Protein AF-A0A527WGW7-F1 (afdb_monomer_lite)

Foldseek 3Di:
DDDDADPVRVVLLQVVLQVQDQLQVNQVVSCVVVVHRGDSVNSVVCLCVDPSSVVSDHRDPDDDDPDDPPPPPPDD

Sequence (76 aa):
MAAAYTEKEIDEIAAWLKEGLSASRIAGRFSALRGAPVSRNAIIGIVHRNAGLRAIGFANPKGGRAGGRPRKHARP

pLDDT: mean 79.75, std 17.83, range [34.84, 94.75]

Radius of gyration: 14.87 Å; chains: 1; bounding box: 50×30×20 Å

Secondary structure (DSSP, 8-state):
---S--HHHHHHHHHHHHTT--HHHHHHHHHHHHTS---HHHHHHHHHHSHHHHHH----SS---SS---------

Structure (mmCIF, N/CA/C/O backbone):
data_AF-A0A527WGW7-F1
#
_entry.id   AF-A0A527WGW7-F1
#
loop_
_atom_site.group_PDB
_atom_site.id
_atom_site.type_symbol
_atom_site.label_atom_id
_atom_site.label_alt_id
_atom_site.label_comp_id
_atom_site.label_asym_id
_atom_site.label_entity_id
_atom_site.label_seq_id
_atom_site.pdbx_PDB_ins_code
_atom_site.Cartn_x
_atom_site.Cartn_y
_atom_site.Cartn_z
_atom_site.occupancy
_atom_site.B_iso_or_equiv
_atom_site.auth_seq_id
_atom_site.auth_comp_id
_atom_site.auth_asym_id
_atom_site.auth_atom_id
_atom_site.pdbx_PDB_model_num
ATOM 1 N N . MET A 1 1 ? 1.848 -21.528 -4.759 1.00 34.84 1 MET A N 1
ATOM 2 C CA . MET A 1 1 ? 2.964 -20.756 -5.347 1.00 34.84 1 MET A CA 1
ATOM 3 C C . MET A 1 1 ? 2.833 -19.307 -4.884 1.00 34.84 1 MET A C 1
ATOM 5 O O . MET A 1 1 ? 2.176 -18.506 -5.533 1.00 34.84 1 MET A O 1
ATOM 9 N N . ALA A 1 2 ? 3.321 -19.010 -3.677 1.00 42.00 2 ALA A N 1
ATOM 10 C CA . ALA A 1 2 ? 3.216 -17.700 -3.039 1.00 42.00 2 ALA A CA 1
ATOM 11 C C . ALA A 1 2 ? 4.623 -17.110 -2.922 1.00 42.00 2 ALA A C 1
ATOM 13 O O . ALA A 1 2 ? 5.324 -17.351 -1.950 1.00 42.00 2 ALA A O 1
ATOM 14 N N . ALA A 1 3 ? 5.050 -16.390 -3.952 1.00 59.69 3 ALA A N 1
ATOM 15 C CA . ALA A 1 3 ? 6.241 -15.555 -3.903 1.00 59.69 3 ALA A CA 1
ATOM 16 C C . ALA A 1 3 ? 5.954 -14.324 -4.766 1.00 59.69 3 ALA A C 1
ATOM 18 O O . ALA A 1 3 ? 5.940 -14.430 -5.989 1.00 59.69 3 ALA A O 1
ATOM 19 N N . ALA A 1 4 ? 5.622 -13.182 -4.151 1.00 69.56 4 ALA A N 1
ATOM 20 C CA . ALA A 1 4 ? 5.498 -11.925 -4.903 1.00 69.56 4 ALA A CA 1
ATOM 21 C C . ALA A 1 4 ? 5.692 -10.639 -4.080 1.00 69.56 4 ALA A C 1
ATOM 23 O O . ALA A 1 4 ? 5.985 -9.614 -4.687 1.00 69.56 4 ALA A O 1
ATOM 24 N N . TYR A 1 5 ? 5.554 -10.674 -2.751 1.00 73.88 5 TYR A N 1
ATOM 25 C CA . TYR A 1 5 ? 5.786 -9.522 -1.874 1.00 73.88 5 TYR A CA 1
ATOM 26 C C . TYR A 1 5 ? 6.423 -10.004 -0.567 1.00 73.88 5 TYR A C 1
ATOM 28 O O . TYR A 1 5 ? 5.927 -10.952 0.041 1.00 73.88 5 TYR A O 1
ATOM 36 N N . THR A 1 6 ? 7.524 -9.377 -0.172 1.00 87.06 6 THR A N 1
ATOM 37 C CA . THR A 1 6 ? 8.181 -9.547 1.128 1.00 87.06 6 THR A CA 1
ATOM 38 C C . THR A 1 6 ? 7.350 -8.902 2.236 1.00 87.06 6 THR A C 1
ATOM 40 O O . THR A 1 6 ? 6.512 -8.039 1.972 1.00 87.06 6 THR A O 1
ATOM 43 N N . GLU A 1 7 ? 7.592 -9.286 3.488 1.00 87.50 7 GLU A N 1
ATOM 44 C CA . GLU A 1 7 ? 6.928 -8.668 4.646 1.00 87.50 7 GLU A CA 1
ATOM 45 C C . GLU A 1 7 ? 7.177 -7.158 4.693 1.00 87.50 7 GLU A C 1
ATOM 47 O O . GLU A 1 7 ? 6.235 -6.388 4.844 1.00 87.50 7 GLU A O 1
ATOM 52 N N . LYS A 1 8 ? 8.409 -6.724 4.396 1.00 89.44 8 LYS A N 1
ATOM 53 C CA . LYS A 1 8 ? 8.744 -5.300 4.285 1.00 89.44 8 LYS A CA 1
ATOM 54 C C . LYS A 1 8 ? 7.903 -4.589 3.222 1.00 89.44 8 LYS A C 1
ATOM 56 O O . LYS A 1 8 ? 7.373 -3.516 3.475 1.00 89.44 8 LYS A O 1
ATOM 61 N N . GLU A 1 9 ? 7.748 -5.179 2.036 1.00 90.12 9 GLU A N 1
ATOM 62 C CA . GLU A 1 9 ? 6.900 -4.595 0.985 1.00 90.12 9 GLU A CA 1
ATOM 63 C C . GLU A 1 9 ? 5.424 -4.523 1.412 1.00 90.12 9 GLU A C 1
ATOM 65 O O . GLU A 1 9 ? 4.719 -3.586 1.036 1.00 90.12 9 GLU A O 1
ATOM 70 N N . ILE A 1 10 ? 4.948 -5.490 2.201 1.00 91.56 10 ILE A N 1
ATOM 71 C CA . ILE A 1 10 ? 3.592 -5.484 2.760 1.00 91.56 10 ILE A CA 1
ATOM 72 C C . ILE A 1 10 ? 3.441 -4.357 3.789 1.00 91.56 10 ILE A C 1
ATOM 74 O O . ILE A 1 10 ? 2.442 -3.638 3.739 1.00 91.56 10 ILE A O 1
ATOM 78 N N . ASP A 1 11 ? 4.422 -4.156 4.665 1.00 92.88 11 ASP A N 1
ATOM 79 C CA . ASP A 1 11 ? 4.396 -3.104 5.685 1.00 92.88 11 ASP A CA 1
ATOM 80 C C . ASP A 1 11 ? 4.405 -1.695 5.076 1.00 92.88 11 ASP A C 1
ATOM 82 O O . ASP A 1 11 ? 3.635 -0.832 5.503 1.00 92.88 11 ASP A O 1
ATOM 86 N N . GLU A 1 12 ? 5.191 -1.469 4.020 1.00 93.38 12 GLU A N 1
ATOM 87 C CA . GLU A 1 12 ? 5.201 -0.198 3.278 1.00 93.38 12 GLU A CA 1
ATOM 88 C C . GLU A 1 12 ? 3.830 0.094 2.647 1.00 93.38 12 GLU A C 1
ATOM 90 O O . GLU A 1 12 ? 3.279 1.193 2.768 1.00 93.38 12 GLU A O 1
ATOM 95 N N . ILE A 1 13 ? 3.214 -0.919 2.022 1.00 92.50 13 ILE A N 1
ATOM 96 C CA . ILE A 1 13 ? 1.855 -0.790 1.482 1.00 92.50 13 ILE A CA 1
ATOM 97 C C . ILE A 1 13 ? 0.866 -0.490 2.616 1.00 92.50 13 ILE A C 1
ATOM 99 O O . ILE A 1 13 ? -0.001 0.370 2.454 1.00 92.50 13 ILE A O 1
ATOM 103 N N . ALA A 1 14 ? 0.996 -1.153 3.767 1.00 93.31 14 ALA A N 1
ATOM 104 C CA . ALA A 1 14 ? 0.146 -0.921 4.929 1.00 93.31 14 ALA A CA 1
ATOM 105 C C . ALA A 1 14 ? 0.260 0.519 5.455 1.00 93.31 14 ALA A C 1
ATOM 107 O O . ALA A 1 14 ? -0.764 1.123 5.785 1.00 93.31 14 ALA A O 1
ATOM 108 N N . ALA A 1 15 ? 1.469 1.085 5.506 1.00 94.75 15 ALA A N 1
ATOM 109 C CA . ALA A 1 15 ? 1.700 2.468 5.918 1.00 94.75 15 ALA A CA 1
ATOM 110 C C . ALA A 1 15 ? 0.968 3.458 4.999 1.00 94.75 15 ALA A C 1
ATOM 112 O O . ALA A 1 15 ? 0.191 4.288 5.472 1.00 94.75 15 ALA A O 1
ATOM 113 N N . TRP A 1 16 ? 1.097 3.305 3.680 1.00 93.81 16 TRP A N 1
ATOM 114 C CA . TRP A 1 16 ? 0.412 4.193 2.736 1.00 93.81 16 TRP A CA 1
ATOM 115 C C . TRP A 1 16 ? -1.109 4.015 2.710 1.00 93.81 16 TRP A C 1
ATOM 117 O O . TRP A 1 16 ? -1.837 4.977 2.459 1.00 93.81 16 TRP A O 1
ATOM 127 N N . LEU A 1 17 ? -1.619 2.809 2.976 1.00 92.19 17 LEU A N 1
ATOM 128 C CA . LEU A 1 17 ? -3.058 2.609 3.160 1.00 92.19 17 LEU A CA 1
ATOM 129 C C . LEU A 1 17 ? -3.569 3.373 4.389 1.00 92.19 17 LEU A C 1
ATOM 131 O O . LEU A 1 17 ? -4.621 4.005 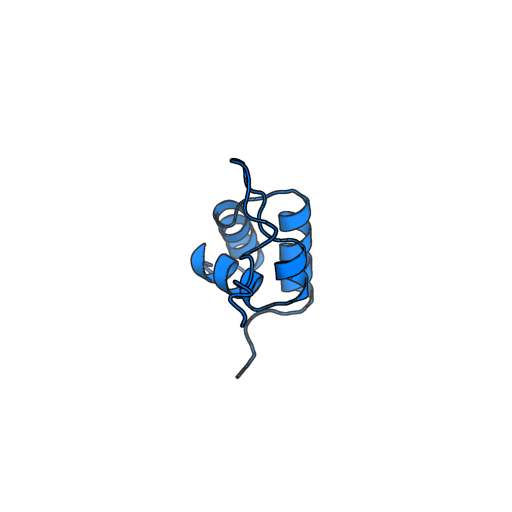4.306 1.00 92.19 17 LEU A O 1
ATOM 135 N N . LYS A 1 18 ? -2.811 3.378 5.497 1.00 90.69 18 LYS A N 1
ATOM 136 C CA . LYS A 1 18 ? -3.139 4.154 6.709 1.00 90.69 18 LYS A CA 1
ATOM 137 C C . LYS A 1 18 ? -3.084 5.665 6.474 1.00 90.69 18 LYS A C 1
ATOM 139 O O . LYS A 1 18 ? -3.915 6.385 7.012 1.00 90.69 18 LYS A O 1
ATOM 144 N N . GLU A 1 19 ? -2.169 6.138 5.628 1.00 90.69 19 GLU A N 1
ATOM 145 C CA . GLU A 1 19 ? -2.127 7.533 5.150 1.00 90.69 19 GLU A CA 1
ATOM 146 C C . GLU A 1 19 ? -3.314 7.894 4.230 1.00 90.69 19 GLU A C 1
ATOM 148 O O . GLU A 1 19 ? -3.495 9.053 3.857 1.00 90.69 19 GLU A O 1
ATOM 153 N N . GLY A 1 20 ? -4.127 6.912 3.828 1.00 89.56 20 GLY A N 1
ATOM 154 C CA . GLY A 1 20 ? -5.289 7.115 2.969 1.00 89.56 20 GLY A CA 1
ATOM 155 C C . GLY A 1 20 ? -4.947 7.266 1.487 1.00 89.56 20 GLY A C 1
ATOM 156 O O . GLY A 1 20 ? -5.727 7.841 0.722 1.00 89.56 20 GLY A O 1
ATOM 157 N N . LEU A 1 21 ? -3.792 6.758 1.043 1.00 91.25 21 LEU A N 1
ATOM 158 C CA . LEU A 1 21 ? -3.449 6.781 -0.374 1.00 91.25 21 LEU A CA 1
ATOM 159 C C . LEU A 1 21 ? -4.363 5.850 -1.181 1.00 91.25 21 LEU A C 1
ATOM 161 O O . LEU A 1 21 ? -4.741 4.751 -0.773 1.00 91.25 21 LEU A O 1
ATOM 165 N N . SER A 1 22 ? -4.674 6.282 -2.402 1.00 90.94 22 SER A N 1
ATOM 166 C CA . SER A 1 22 ? -5.375 5.451 -3.372 1.00 90.94 22 SER A CA 1
ATOM 167 C C . SER A 1 22 ? -4.447 4.394 -3.980 1.00 90.94 22 SER A C 1
ATOM 169 O O . SER A 1 22 ? -3.228 4.565 -4.058 1.00 90.94 22 SER A O 1
ATOM 171 N N . ALA A 1 23 ? -5.039 3.326 -4.518 1.00 92.00 23 ALA A N 1
ATOM 172 C CA . ALA A 1 23 ? -4.301 2.245 -5.170 1.00 92.00 23 ALA A CA 1
ATOM 173 C C . ALA A 1 23 ? -3.369 2.712 -6.306 1.00 92.00 23 ALA A C 1
ATOM 175 O O . ALA A 1 23 ? -2.310 2.127 -6.504 1.00 92.00 23 ALA A O 1
ATOM 176 N N . SER A 1 24 ? -3.740 3.756 -7.059 1.00 92.31 24 SER A N 1
ATOM 177 C CA . SER A 1 24 ? -2.888 4.304 -8.125 1.00 92.31 24 SER A CA 1
ATOM 178 C C . SER A 1 24 ? -1.673 5.048 -7.571 1.00 92.31 24 SER A C 1
ATOM 180 O O . SER A 1 24 ? -0.578 4.895 -8.106 1.00 92.31 24 SER A O 1
ATOM 182 N N . ARG A 1 25 ? -1.840 5.810 -6.481 1.00 93.00 25 ARG A N 1
ATOM 183 C CA . ARG A 1 25 ? -0.723 6.496 -5.813 1.00 93.00 25 ARG A CA 1
ATOM 184 C C . ARG A 1 25 ? 0.243 5.501 -5.174 1.00 93.00 25 ARG A C 1
ATOM 186 O O . ARG A 1 25 ? 1.451 5.658 -5.321 1.00 93.00 25 ARG A O 1
ATOM 193 N N . ILE A 1 26 ? -0.289 4.458 -4.536 1.00 94.31 26 ILE A N 1
ATOM 194 C CA . ILE A 1 26 ? 0.518 3.364 -3.984 1.00 94.31 26 ILE A CA 1
ATOM 195 C C . ILE A 1 26 ? 1.279 2.649 -5.100 1.00 94.31 26 ILE A C 1
ATOM 197 O O . ILE A 1 26 ? 2.480 2.462 -4.977 1.00 94.31 26 ILE A O 1
ATOM 201 N N . ALA A 1 27 ? 0.624 2.315 -6.215 1.00 93.62 27 ALA A N 1
ATOM 202 C CA . ALA A 1 27 ? 1.281 1.677 -7.354 1.00 93.62 27 ALA A CA 1
ATOM 203 C C . ALA A 1 27 ? 2.454 2.510 -7.898 1.00 93.62 27 ALA A C 1
ATOM 205 O O . ALA A 1 27 ? 3.520 1.956 -8.157 1.00 93.62 27 ALA A O 1
ATOM 206 N N . GLY A 1 28 ? 2.292 3.832 -8.012 1.00 94.44 28 GLY A N 1
ATOM 207 C CA . GLY A 1 28 ? 3.369 4.733 -8.433 1.00 94.44 28 GLY A CA 1
ATOM 208 C C . GLY A 1 28 ? 4.560 4.728 -7.470 1.00 94.44 28 GLY A C 1
ATOM 209 O O . GLY A 1 28 ? 5.689 4.492 -7.897 1.00 94.44 28 GLY A O 1
ATOM 210 N N . ARG A 1 29 ? 4.311 4.915 -6.165 1.00 94.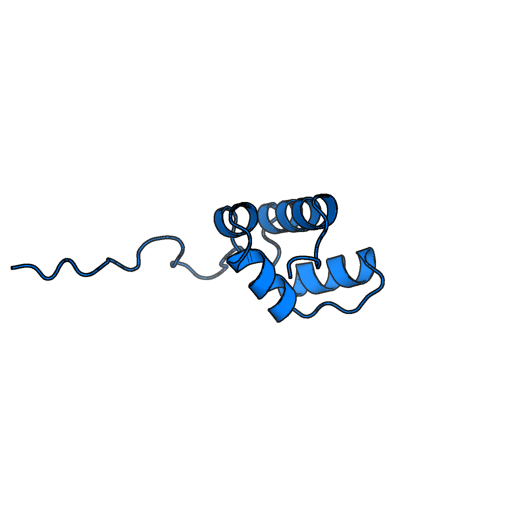00 29 ARG A N 1
ATOM 211 C CA . ARG A 1 29 ? 5.368 4.891 -5.134 1.00 94.00 29 ARG A CA 1
ATOM 212 C C . ARG A 1 29 ? 6.059 3.533 -5.050 1.00 94.00 29 ARG A C 1
ATOM 214 O O . ARG A 1 29 ? 7.281 3.458 -5.018 1.00 94.00 29 ARG A O 1
ATOM 221 N N . PHE A 1 30 ? 5.277 2.462 -5.070 1.00 92.75 30 PHE A N 1
ATOM 222 C CA . PHE A 1 30 ? 5.783 1.103 -4.972 1.00 92.75 30 PHE A CA 1
ATOM 223 C C . PHE A 1 30 ? 6.601 0.701 -6.205 1.00 92.75 30 PHE A C 1
ATOM 225 O O . PHE A 1 30 ? 7.626 0.040 -6.068 1.00 92.75 30 PHE A O 1
ATOM 232 N N . SER A 1 31 ? 6.207 1.151 -7.403 1.00 91.12 31 SER A N 1
ATOM 233 C CA . SER A 1 31 ? 6.997 0.922 -8.620 1.00 91.12 31 SER A CA 1
ATOM 234 C C . SER A 1 31 ? 8.368 1.591 -8.546 1.00 91.12 31 SER A C 1
ATOM 236 O O . SER A 1 31 ? 9.364 0.991 -8.942 1.00 91.12 31 SER A O 1
ATOM 238 N N . ALA A 1 32 ? 8.425 2.812 -8.004 1.00 91.12 32 ALA A N 1
ATOM 239 C CA . ALA A 1 32 ? 9.679 3.529 -7.790 1.00 91.12 32 ALA A CA 1
ATOM 240 C C . ALA A 1 32 ? 10.556 2.846 -6.726 1.00 91.12 32 ALA A C 1
ATOM 242 O O . ALA A 1 32 ? 11.754 2.697 -6.937 1.00 91.12 32 ALA A O 1
ATOM 243 N N . LEU A 1 33 ? 9.958 2.376 -5.623 1.00 88.88 33 LEU A N 1
ATOM 244 C CA . LEU A 1 33 ? 10.668 1.666 -4.552 1.00 88.88 33 LEU A CA 1
ATOM 245 C C . LEU A 1 33 ? 11.270 0.337 -5.034 1.00 88.88 33 LEU A C 1
ATOM 247 O O . LEU A 1 33 ? 12.398 -0.000 -4.689 1.00 88.88 33 LEU A O 1
ATOM 251 N N . ARG A 1 34 ? 10.509 -0.422 -5.828 1.00 86.12 34 ARG A N 1
ATOM 252 C CA . ARG A 1 34 ? 10.894 -1.755 -6.314 1.00 86.12 34 ARG A CA 1
ATOM 253 C C . ARG A 1 34 ? 11.768 -1.711 -7.570 1.00 86.12 34 ARG A C 1
ATOM 255 O O . ARG A 1 34 ? 12.314 -2.737 -7.961 1.00 86.12 34 ARG A O 1
ATOM 262 N N . GLY A 1 35 ? 11.840 -0.562 -8.244 1.00 88.19 35 GLY A N 1
ATOM 263 C CA . GLY A 1 35 ? 12.477 -0.425 -9.557 1.00 88.19 35 GLY A CA 1
ATOM 264 C C . GLY A 1 35 ? 11.771 -1.208 -10.674 1.00 88.19 35 GLY A C 1
ATOM 265 O O . GLY A 1 35 ? 12.346 -1.417 -11.737 1.00 88.19 35 GLY A O 1
ATOM 266 N N . ALA A 1 36 ? 10.535 -1.661 -10.443 1.00 86.19 36 ALA A N 1
ATOM 267 C CA . ALA A 1 36 ? 9.767 -2.485 -11.371 1.00 86.19 36 ALA A CA 1
ATOM 268 C C . ALA A 1 36 ? 8.338 -1.943 -11.508 1.00 86.19 36 ALA A C 1
ATOM 270 O O . ALA A 1 36 ? 7.737 -1.573 -10.498 1.00 86.19 36 ALA A O 1
ATOM 271 N N . PRO A 1 37 ? 7.752 -1.924 -12.717 1.00 86.81 37 PRO A N 1
ATOM 272 C CA . PRO A 1 37 ? 6.409 -1.399 -12.917 1.00 86.81 37 PRO A CA 1
ATOM 273 C C . PRO A 1 37 ? 5.370 -2.267 -12.200 1.00 86.81 37 PRO A C 1
ATOM 275 O O . PRO A 1 37 ? 5.258 -3.471 -12.437 1.00 86.81 37 PRO A O 1
ATOM 278 N N . VAL A 1 38 ? 4.569 -1.641 -11.341 1.00 90.88 38 VAL A N 1
ATOM 279 C CA . VAL A 1 38 ? 3.460 -2.272 -10.626 1.00 90.88 38 VAL A CA 1
ATOM 280 C C . VAL A 1 38 ? 2.163 -1.567 -10.985 1.00 90.88 38 VAL A C 1
ATOM 282 O O . VAL A 1 38 ? 2.022 -0.353 -10.868 1.00 90.88 38 VAL A O 1
ATOM 285 N N . SER A 1 39 ? 1.183 -2.348 -11.434 1.00 92.12 39 SER A N 1
ATOM 286 C CA . SER A 1 39 ? -0.117 -1.814 -11.828 1.00 92.12 39 SER A CA 1
ATOM 287 C C . SER A 1 39 ? -1.023 -1.572 -10.619 1.00 92.12 39 SER A C 1
ATOM 289 O O . SER A 1 39 ? -0.954 -2.264 -9.600 1.00 92.12 39 SER A O 1
ATOM 291 N N . ARG A 1 40 ? -1.974 -0.641 -10.765 1.00 93.94 40 ARG A N 1
ATOM 292 C CA . ARG A 1 40 ? -3.047 -0.422 -9.780 1.00 93.94 40 ARG A CA 1
ATOM 293 C C . ARG A 1 40 ? -3.777 -1.724 -9.426 1.00 93.94 40 ARG A C 1
ATOM 295 O O . ARG A 1 40 ? -4.081 -1.957 -8.261 1.00 93.94 40 ARG A O 1
ATOM 302 N N . ASN A 1 41 ? -4.049 -2.574 -10.416 1.00 93.88 41 ASN A N 1
ATOM 303 C CA . ASN A 1 41 ? -4.762 -3.836 -10.208 1.00 93.88 41 ASN A CA 1
ATOM 304 C C . ASN A 1 41 ? -3.923 -4.857 -9.430 1.00 93.88 41 ASN A C 1
ATOM 306 O O . ASN A 1 41 ? -4.487 -5.622 -8.650 1.00 93.88 41 ASN A O 1
ATOM 310 N N . ALA A 1 42 ? -2.594 -4.843 -9.582 1.00 92.06 42 ALA A N 1
ATOM 311 C CA . ALA A 1 42 ? -1.706 -5.657 -8.756 1.00 92.06 42 ALA A CA 1
ATOM 312 C C . ALA A 1 42 ? -1.801 -5.247 -7.278 1.00 92.06 42 ALA A C 1
ATOM 314 O O . ALA A 1 42 ? -1.995 -6.113 -6.422 1.00 92.06 42 ALA A O 1
ATOM 315 N N . ILE A 1 43 ? -1.787 -3.936 -7.000 1.00 92.94 43 ILE A N 1
ATOM 316 C CA . ILE A 1 43 ? -1.974 -3.385 -5.649 1.00 92.94 43 ILE A CA 1
ATOM 317 C C . ILE A 1 43 ? -3.360 -3.736 -5.082 1.00 92.94 43 ILE A C 1
ATOM 319 O O . ILE A 1 43 ? -3.463 -4.233 -3.965 1.00 92.94 43 ILE A O 1
ATOM 323 N N . ILE A 1 44 ? -4.440 -3.569 -5.852 1.00 92.31 44 ILE A N 1
ATOM 324 C CA . ILE A 1 44 ? -5.790 -3.977 -5.410 1.00 92.31 44 ILE A CA 1
ATOM 325 C C . ILE A 1 44 ? -5.832 -5.477 -5.095 1.00 92.31 44 ILE A C 1
ATOM 327 O O . ILE A 1 44 ? -6.378 -5.893 -4.073 1.00 92.31 44 ILE A O 1
ATOM 331 N N . GLY A 1 45 ? -5.229 -6.293 -5.960 1.00 92.62 45 GLY A N 1
ATOM 332 C CA . GLY A 1 45 ? -5.179 -7.736 -5.792 1.00 92.62 45 GLY A CA 1
ATOM 333 C C . GLY A 1 45 ? -4.463 -8.155 -4.510 1.00 92.62 45 GLY A C 1
ATOM 334 O O . GLY A 1 45 ? -4.988 -8.995 -3.783 1.00 92.62 45 GLY A O 1
ATOM 335 N N . ILE A 1 46 ? -3.289 -7.584 -4.210 1.00 91.38 46 ILE A N 1
ATOM 336 C CA . ILE A 1 46 ? -2.555 -7.933 -2.984 1.00 91.38 46 ILE A CA 1
ATOM 337 C C . ILE A 1 46 ? -3.299 -7.464 -1.732 1.00 91.38 46 ILE A C 1
ATOM 339 O O . ILE A 1 46 ? -3.420 -8.244 -0.790 1.00 91.38 46 ILE A O 1
ATOM 343 N N . VAL A 1 47 ? -3.894 -6.266 -1.753 1.00 91.75 47 VAL A N 1
ATOM 344 C CA . VAL A 1 47 ? -4.677 -5.741 -0.623 1.00 91.75 47 VAL A CA 1
ATOM 345 C C . VAL A 1 47 ? -5.871 -6.636 -0.303 1.00 91.75 47 VAL A C 1
ATOM 347 O O . VAL A 1 47 ? -6.155 -6.877 0.862 1.00 91.75 47 VAL A O 1
ATOM 350 N N . HIS A 1 48 ? -6.556 -7.183 -1.309 1.00 89.94 48 HIS A N 1
ATOM 351 C CA . HIS A 1 48 ? -7.687 -8.086 -1.071 1.00 89.94 48 HIS A CA 1
ATOM 352 C C . HIS A 1 48 ? -7.280 -9.510 -0.672 1.00 89.94 48 HIS A C 1
ATOM 354 O O . HIS A 1 48 ? -8.065 -10.194 -0.016 1.00 89.94 48 HIS A O 1
ATOM 360 N N . ARG A 1 49 ? -6.093 -9.976 -1.076 1.00 88.62 49 ARG A N 1
ATOM 361 C CA . ARG A 1 49 ? -5.602 -11.329 -0.763 1.00 88.62 49 ARG A CA 1
ATOM 362 C C . ARG A 1 49 ? -4.898 -11.412 0.590 1.00 88.62 49 ARG A C 1
ATOM 364 O O . ARG A 1 49 ? -4.948 -12.462 1.221 1.00 88.62 49 ARG A O 1
ATOM 371 N N . ASN A 1 50 ? -4.247 -10.339 1.033 1.00 89.50 50 ASN A N 1
ATOM 372 C CA . ASN A 1 50 ? -3.566 -10.289 2.323 1.00 89.50 50 ASN A CA 1
ATOM 373 C C . ASN A 1 50 ? -4.539 -9.834 3.424 1.00 89.50 50 ASN A C 1
ATOM 375 O O . ASN A 1 50 ? -5.130 -8.761 3.329 1.00 89.50 50 ASN A O 1
ATOM 379 N N . ALA A 1 51 ? -4.695 -10.638 4.479 1.00 86.62 51 ALA A N 1
ATOM 380 C CA . ALA A 1 51 ? -5.643 -10.357 5.558 1.00 86.62 51 ALA A CA 1
ATOM 381 C C . ALA A 1 51 ? -5.336 -9.051 6.318 1.00 86.62 51 ALA A C 1
ATOM 383 O O . ALA A 1 51 ? -6.267 -8.317 6.648 1.00 86.62 51 ALA A O 1
ATOM 384 N N . GLY A 1 52 ? -4.056 -8.736 6.543 1.00 88.31 52 GLY A N 1
ATOM 385 C CA . GLY A 1 52 ? -3.625 -7.512 7.223 1.00 88.31 52 GLY A CA 1
ATOM 386 C C . GLY A 1 52 ? -3.911 -6.259 6.396 1.00 88.31 52 GLY A C 1
ATOM 387 O O . GLY A 1 52 ? -4.526 -5.316 6.886 1.00 88.31 52 GLY A O 1
ATOM 388 N N . LEU A 1 53 ? -3.566 -6.277 5.105 1.00 90.06 53 LEU A N 1
ATOM 389 C CA . LEU A 1 53 ? -3.867 -5.161 4.199 1.00 90.06 53 LEU A CA 1
ATOM 390 C C . LEU A 1 53 ? -5.372 -4.981 3.986 1.00 90.06 53 LEU A C 1
ATOM 392 O O . LEU A 1 53 ? -5.867 -3.855 3.931 1.00 90.06 53 LEU A O 1
ATOM 396 N N . ARG A 1 54 ? -6.116 -6.089 3.901 1.00 88.19 54 ARG A N 1
ATOM 397 C CA . ARG A 1 54 ? -7.573 -6.081 3.745 1.00 88.19 54 ARG A CA 1
ATOM 398 C C . ARG A 1 54 ? -8.282 -5.436 4.931 1.00 88.19 54 ARG A C 1
ATOM 400 O O . ARG A 1 54 ? -9.324 -4.819 4.728 1.00 88.19 54 ARG A O 1
ATOM 407 N N . ALA A 1 55 ? -7.742 -5.592 6.139 1.00 88.69 55 ALA A N 1
ATOM 408 C CA . ALA A 1 55 ? -8.288 -4.968 7.339 1.00 88.69 55 ALA A CA 1
ATOM 409 C C . ALA A 1 55 ? -8.157 -3.436 7.310 1.00 88.69 55 ALA A C 1
ATOM 411 O O . ALA A 1 55 ? -9.035 -2.751 7.825 1.00 88.69 55 ALA A O 1
ATOM 412 N N . ILE A 1 56 ? -7.103 -2.906 6.677 1.00 90.50 56 ILE A N 1
ATOM 413 C CA . ILE A 1 56 ? -6.913 -1.460 6.495 1.00 90.50 56 ILE A CA 1
ATOM 414 C C . ILE A 1 56 ? -7.802 -0.954 5.349 1.00 90.50 56 ILE A C 1
ATOM 416 O O . ILE A 1 56 ? -8.587 -0.026 5.528 1.00 90.50 56 ILE A O 1
ATOM 420 N N . GLY A 1 57 ? -7.721 -1.601 4.181 1.00 87.69 57 GLY A N 1
ATOM 421 C CA . GLY A 1 57 ? -8.466 -1.213 2.982 1.00 87.69 57 GLY A CA 1
ATOM 422 C C . GLY A 1 57 ? -8.008 0.119 2.370 1.00 87.69 57 GLY A C 1
ATOM 423 O O . GLY A 1 57 ? -7.167 0.828 2.913 1.00 87.69 57 GLY A O 1
ATOM 424 N N . PHE A 1 58 ? -8.542 0.461 1.194 1.00 87.50 58 PHE A N 1
ATOM 425 C CA . PHE A 1 58 ? -8.299 1.776 0.589 1.00 87.50 58 PHE A CA 1
ATOM 426 C C . PHE A 1 58 ? -9.241 2.824 1.178 1.00 87.50 58 PHE A C 1
ATOM 428 O O . PHE A 1 58 ? -10.425 2.550 1.390 1.00 87.50 58 PHE A O 1
ATOM 435 N N . ALA A 1 59 ? -8.742 4.051 1.336 1.00 77.81 59 ALA A N 1
ATOM 436 C CA . ALA A 1 59 ? -9.587 5.189 1.667 1.00 77.81 59 ALA A CA 1
ATOM 437 C C . ALA A 1 59 ? -10.646 5.404 0.572 1.00 77.81 59 ALA A C 1
ATOM 439 O O . ALA A 1 59 ? -10.326 5.551 -0.610 1.00 77.81 59 ALA A O 1
ATOM 440 N N . ASN A 1 60 ? -11.919 5.419 0.971 1.00 66.38 60 ASN A N 1
ATOM 441 C CA . ASN A 1 60 ? -13.043 5.723 0.090 1.00 66.38 60 ASN A CA 1
ATOM 442 C C . ASN A 1 60 ? -13.394 7.217 0.204 1.00 66.38 60 ASN A C 1
ATOM 444 O O . ASN A 1 60 ? -13.920 7.621 1.239 1.00 66.38 60 ASN A O 1
ATOM 448 N N . PRO A 1 61 ? -13.173 8.043 -0.839 1.00 55.88 61 PRO A N 1
ATOM 449 C CA . PRO A 1 61 ? -13.544 9.461 -0.819 1.00 55.88 61 PRO A CA 1
ATOM 450 C C . PRO A 1 61 ? -15.046 9.714 -1.051 1.00 55.88 61 PRO A C 1
ATOM 452 O O . PRO A 1 61 ? -15.496 10.853 -0.976 1.00 55.88 61 PRO A O 1
ATOM 455 N N . LYS A 1 62 ? -15.845 8.678 -1.341 1.00 50.06 62 LYS A N 1
ATOM 456 C CA . LYS A 1 62 ? -17.312 8.745 -1.419 1.00 50.06 62 LYS A CA 1
ATOM 457 C C . LYS A 1 62 ? -17.890 7.576 -0.629 1.00 50.06 62 LYS A C 1
ATOM 459 O O . LYS A 1 62 ? -17.427 6.449 -0.779 1.00 50.06 62 LYS A O 1
ATOM 464 N N . GLY A 1 63 ? -18.832 7.878 0.257 1.00 45.75 63 GLY A N 1
ATOM 465 C CA . GLY A 1 63 ? -19.245 7.026 1.365 1.00 45.75 63 GLY A CA 1
ATOM 466 C C . GLY A 1 63 ? -19.602 5.576 1.025 1.00 45.75 63 GLY A C 1
ATOM 467 O O . GLY A 1 63 ? -20.150 5.263 -0.027 1.00 45.75 63 GLY A O 1
ATOM 468 N N . GLY A 1 64 ? -19.347 4.718 2.015 1.00 53.22 64 GLY A N 1
ATOM 469 C CA . GLY A 1 64 ? -20.160 3.537 2.286 1.00 53.22 64 GLY A CA 1
ATOM 470 C C . GLY A 1 64 ? -19.933 2.335 1.378 1.00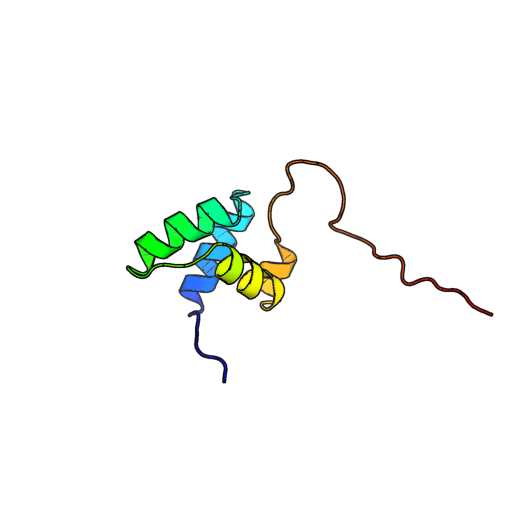 53.22 64 GLY A C 1
ATOM 471 O O . GLY A 1 64 ? -20.692 2.112 0.442 1.00 53.22 64 GLY A O 1
ATOM 472 N N . ARG A 1 65 ? -18.950 1.498 1.737 1.00 53.41 65 ARG A N 1
ATOM 473 C CA . ARG A 1 65 ? -19.035 0.018 1.684 1.00 53.41 65 ARG A CA 1
ATOM 474 C C . ARG A 1 65 ? -17.798 -0.630 2.319 1.00 53.41 65 ARG A C 1
ATOM 476 O O . ARG A 1 65 ? -17.180 -1.527 1.761 1.00 53.41 65 ARG A O 1
ATOM 483 N N . ALA A 1 66 ? -17.448 -0.179 3.520 1.00 53.53 66 ALA A N 1
ATOM 484 C CA . ALA A 1 66 ? -16.660 -0.973 4.456 1.00 53.53 66 ALA A CA 1
ATOM 485 C C . ALA A 1 66 ? -17.631 -1.436 5.550 1.00 53.53 66 ALA A C 1
ATOM 487 O O . ALA A 1 66 ? -17.888 -0.714 6.503 1.00 53.53 66 ALA A O 1
ATOM 488 N N 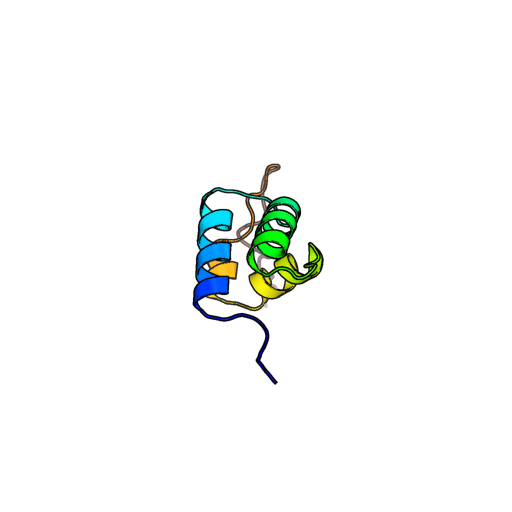. GLY A 1 67 ? -18.262 -2.592 5.337 1.00 52.88 67 GLY A N 1
ATOM 489 C CA . GLY A 1 67 ? -19.205 -3.191 6.285 1.00 52.88 67 GLY A CA 1
ATOM 490 C C . GLY A 1 67 ? -20.528 -3.595 5.638 1.00 52.88 67 GLY A C 1
ATOM 491 O O . GLY A 1 67 ? -21.304 -2.752 5.207 1.00 52.88 67 GLY A O 1
ATOM 492 N N . GLY A 1 68 ? -20.786 -4.902 5.585 1.00 46.38 68 GLY A N 1
ATOM 493 C CA . GLY A 1 68 ? -22.116 -5.450 5.327 1.00 46.38 68 GLY A CA 1
ATOM 494 C C . GLY A 1 68 ? -22.494 -5.602 3.854 1.00 46.38 68 GLY A C 1
ATOM 495 O O . GLY A 1 68 ? -23.251 -4.813 3.303 1.00 46.38 68 GLY A O 1
ATOM 496 N N . ARG A 1 69 ? -22.138 -6.741 3.249 1.00 46.81 69 ARG A N 1
ATOM 497 C CA . ARG A 1 69 ? -23.215 -7.477 2.576 1.00 46.81 69 ARG A CA 1
ATOM 498 C C . ARG A 1 69 ? -24.031 -8.049 3.736 1.00 46.81 69 ARG A C 1
ATOM 500 O O . ARG A 1 69 ? -23.462 -8.882 4.447 1.00 46.81 69 ARG A O 1
ATOM 507 N N . PRO A 1 70 ? -25.287 -7.634 3.987 1.00 49.31 70 PRO A N 1
ATOM 508 C CA . PRO A 1 70 ? -26.141 -8.436 4.839 1.00 49.31 70 PRO A CA 1
ATOM 509 C C . PRO A 1 70 ? -26.163 -9.793 4.148 1.00 49.31 70 PRO A C 1
ATOM 511 O O . PRO A 1 70 ? -26.617 -9.918 3.004 1.00 49.31 70 PRO A O 1
ATOM 514 N N . ARG A 1 71 ? -25.566 -10.808 4.777 1.00 58.31 71 ARG A N 1
ATOM 515 C CA . ARG A 1 71 ? -25.931 -12.174 4.433 1.00 58.31 71 ARG A CA 1
ATOM 516 C C . ARG A 1 71 ? -27.423 -12.186 4.674 1.00 58.31 71 ARG A C 1
ATOM 518 O O . ARG A 1 71 ? -27.841 -12.011 5.813 1.00 58.31 71 ARG A O 1
ATOM 525 N N . LYS A 1 72 ? -28.202 -12.248 3.594 1.00 50.31 72 LYS A N 1
ATOM 526 C CA . LYS A 1 72 ? -29.639 -12.429 3.693 1.00 50.31 72 LYS A CA 1
ATOM 527 C C . LYS A 1 72 ? -29.826 -13.688 4.542 1.00 50.31 72 LYS A C 1
ATOM 529 O O . LYS A 1 72 ? -29.604 -14.805 4.085 1.00 50.31 72 LYS A O 1
ATOM 534 N N . HIS A 1 73 ? -30.131 -13.498 5.817 1.00 53.09 73 HIS A N 1
ATOM 535 C CA . HIS A 1 73 ? -30.959 -14.440 6.527 1.00 53.09 73 HIS A CA 1
ATOM 536 C C . HIS A 1 73 ? -32.326 -14.281 5.877 1.00 53.09 73 HIS A C 1
ATOM 538 O O . HIS A 1 73 ? -33.107 -13.418 6.249 1.00 53.09 73 HIS A O 1
ATOM 544 N N . ALA A 1 74 ? -32.556 -15.061 4.828 1.00 48.72 74 ALA A N 1
ATOM 545 C CA . ALA A 1 74 ? -33.896 -15.486 4.489 1.00 48.72 74 ALA A CA 1
ATOM 546 C C . ALA A 1 74 ? -33.990 -16.924 5.013 1.00 48.72 74 ALA A C 1
ATOM 548 O O . ALA A 1 74 ? -33.571 -17.864 4.345 1.00 48.72 74 ALA A O 1
ATOM 549 N N . ARG A 1 75 ? -34.372 -17.031 6.287 1.00 48.41 75 ARG A N 1
ATOM 550 C CA . ARG A 1 75 ? -35.096 -18.171 6.874 1.00 48.41 75 ARG A CA 1
ATOM 551 C C . ARG A 1 75 ? -3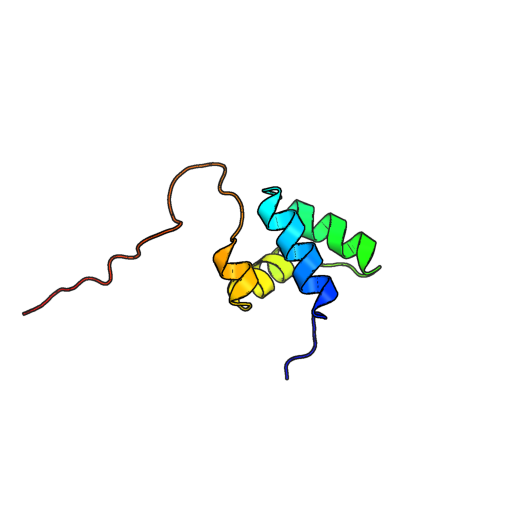6.566 -17.723 6.989 1.00 48.41 75 ARG A C 1
ATOM 553 O O . ARG A 1 75 ? -36.765 -16.503 7.024 1.00 48.41 75 ARG A O 1
ATOM 560 N N . PRO A 1 76 ? -37.566 -18.613 7.101 1.00 54.69 76 PRO A N 1
ATOM 561 C CA . PRO A 1 76 ? -37.523 -20.057 7.374 1.00 54.69 76 PRO A CA 1
ATOM 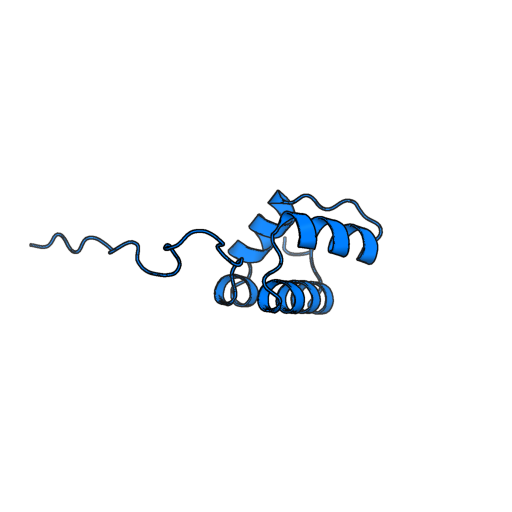562 C C . PRO A 1 76 ? -37.476 -20.931 6.123 1.00 54.69 76 PRO A C 1
ATOM 564 O O . PRO A 1 76 ? -38.000 -20.499 5.074 1.00 54.69 76 PRO A O 1
#